Protein AF-A0A4Q2XMR7-F1 (afdb_monomer_lite)

Structure (mmCIF, N/CA/C/O backbone):
data_AF-A0A4Q2XMR7-F1
#
_entry.id   AF-A0A4Q2XMR7-F1
#
loop_
_atom_site.group_PDB
_atom_site.id
_atom_site.type_symbol
_atom_site.label_atom_id
_atom_site.label_alt_id
_atom_site.label_comp_id
_atom_site.label_asym_id
_atom_site.label_entity_id
_atom_site.label_seq_id
_atom_site.pdbx_PDB_ins_code
_atom_site.Cartn_x
_atom_site.Cartn_y
_atom_site.Cartn_z
_atom_site.occupancy
_atom_site.B_iso_or_equiv
_atom_site.auth_seq_id
_atom_site.auth_comp_id
_atom_site.auth_asym_id
_atom_site.auth_atom_id
_atom_site.pdbx_PDB_model_num
ATOM 1 N N . MET A 1 1 ? -24.278 -4.954 13.916 1.00 49.84 1 MET A N 1
ATOM 2 C CA . MET A 1 1 ? -22.832 -5.090 13.630 1.00 49.84 1 MET A CA 1
ATOM 3 C C . MET A 1 1 ? -22.562 -4.405 12.305 1.00 49.84 1 MET A C 1
ATOM 5 O O . MET A 1 1 ? -23.025 -4.909 11.290 1.00 49.84 1 MET A O 1
ATOM 9 N N . ASN A 1 2 ? -21.889 -3.253 12.310 1.00 64.75 2 ASN A N 1
ATOM 10 C CA . ASN A 1 2 ? -21.490 -2.601 11.063 1.00 64.75 2 ASN A CA 1
ATOM 11 C C . ASN A 1 2 ? -20.397 -3.441 10.399 1.00 64.75 2 ASN A C 1
ATOM 13 O O . ASN A 1 2 ? -19.425 -3.838 11.044 1.00 64.75 2 ASN A O 1
ATOM 17 N N . ARG A 1 3 ? -20.603 -3.781 9.127 1.00 82.62 3 ARG A N 1
ATOM 18 C CA . ARG A 1 3 ? -19.621 -4.509 8.327 1.00 82.62 3 ARG A CA 1
ATOM 19 C C . ARG A 1 3 ? -18.439 -3.575 8.071 1.00 82.62 3 ARG A C 1
ATOM 21 O O . ARG A 1 3 ? -18.645 -2.445 7.652 1.00 82.62 3 ARG A O 1
ATOM 28 N N . ARG A 1 4 ? -17.219 -4.051 8.327 1.00 90.62 4 ARG A N 1
ATOM 29 C CA . ARG A 1 4 ? -16.001 -3.306 7.989 1.00 90.62 4 ARG A CA 1
ATOM 30 C C . ARG A 1 4 ? -15.750 -3.367 6.485 1.00 90.62 4 ARG A C 1
ATOM 32 O O . ARG A 1 4 ? -15.931 -4.420 5.868 1.00 90.62 4 ARG A O 1
ATOM 39 N N . GLU A 1 5 ? -15.302 -2.255 5.930 1.00 94.50 5 GLU A N 1
ATOM 40 C CA . GLU A 1 5 ? -15.014 -2.088 4.515 1.00 94.50 5 GLU A CA 1
ATOM 41 C C . GLU A 1 5 ? -13.695 -2.751 4.115 1.00 94.50 5 GLU A C 1
ATOM 43 O O . GLU A 1 5 ? -12.791 -2.984 4.927 1.00 94.50 5 GLU A O 1
ATOM 48 N N . HIS A 1 6 ? -13.597 -3.075 2.829 1.00 95.56 6 HIS A N 1
ATOM 49 C CA . HIS A 1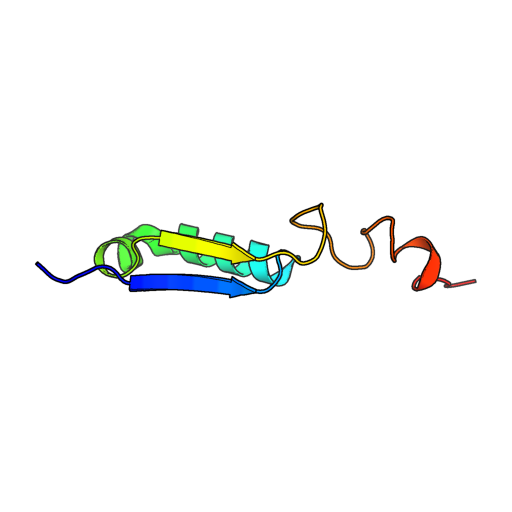 6 ? -12.393 -3.620 2.219 1.00 95.56 6 HIS A CA 1
ATOM 50 C C . HIS A 1 6 ? -11.803 -2.582 1.268 1.00 95.56 6 HIS A C 1
ATOM 52 O O . HIS A 1 6 ? -12.502 -2.078 0.391 1.00 95.56 6 HIS A O 1
ATOM 58 N N . LEU A 1 7 ? -10.510 -2.300 1.407 1.00 96.25 7 LEU A N 1
ATOM 59 C CA . LEU A 1 7 ? -9.788 -1.372 0.542 1.00 96.25 7 LEU A CA 1
ATOM 60 C C . LEU A 1 7 ? -8.942 -2.149 -0.464 1.00 96.25 7 LEU A C 1
ATOM 62 O O . LEU A 1 7 ? -8.126 -2.982 -0.075 1.00 96.25 7 LEU A O 1
ATOM 66 N N . ALA A 1 8 ? -9.105 -1.858 -1.751 1.00 97.75 8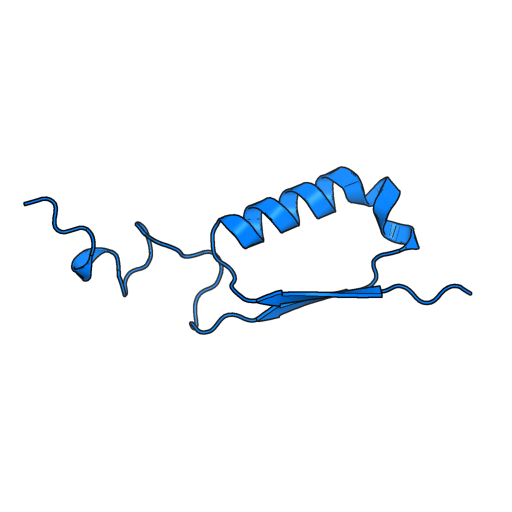 ALA A N 1
ATOM 67 C CA . ALA A 1 8 ? -8.212 -2.337 -2.799 1.00 97.75 8 ALA A CA 1
ATOM 68 C C . ALA A 1 8 ? -7.242 -1.221 -3.208 1.00 97.75 8 ALA A C 1
ATOM 70 O O . ALA A 1 8 ? -7.668 -0.124 -3.561 1.00 97.75 8 ALA A O 1
ATOM 71 N N . ILE A 1 9 ? -5.945 -1.514 -3.184 1.00 97.19 9 ILE A N 1
ATOM 72 C CA . ILE A 1 9 ? -4.870 -0.636 -3.645 1.00 97.19 9 ILE A CA 1
ATOM 73 C C . ILE A 1 9 ? -4.279 -1.258 -4.912 1.00 97.19 9 ILE A C 1
ATOM 75 O O . ILE A 1 9 ? -3.811 -2.397 -4.896 1.00 97.19 9 ILE A O 1
ATOM 79 N N . VAL A 1 10 ? -4.324 -0.518 -6.021 1.00 96.69 10 VAL A N 1
ATOM 80 C CA . VAL A 1 10 ? -3.767 -0.945 -7.312 1.00 96.69 10 VAL A CA 1
ATOM 81 C C . VAL A 1 10 ? -2.403 -0.289 -7.503 1.00 96.69 10 VAL A C 1
ATOM 83 O O . VAL A 1 10 ? -2.292 0.933 -7.562 1.00 96.69 10 VAL A O 1
ATOM 86 N N . GLY A 1 11 ? -1.373 -1.120 -7.615 1.00 93.50 11 GLY A N 1
ATOM 87 C CA . GLY A 1 11 ? 0.029 -0.735 -7.548 1.00 93.50 11 GLY A CA 1
ATOM 88 C C . GLY A 1 11 ? 0.577 -0.823 -6.124 1.00 93.50 11 GLY A C 1
ATOM 89 O O . GLY A 1 11 ? -0.120 -0.580 -5.143 1.00 93.50 11 GLY A O 1
ATOM 90 N N . SER A 1 12 ? 1.856 -1.163 -6.016 1.00 93.50 12 SER A N 1
ATOM 91 C CA . SER A 1 12 ? 2.565 -1.302 -4.737 1.00 93.50 12 SER A CA 1
ATOM 92 C C . SER A 1 12 ? 3.768 -0.366 -4.610 1.00 93.50 12 SER A C 1
ATOM 94 O O . SER A 1 12 ? 4.611 -0.565 -3.744 1.00 93.50 12 SER A O 1
ATOM 96 N N . GLY A 1 13 ? 3.875 0.639 -5.483 1.00 90.75 13 GLY A N 1
ATOM 97 C CA . GLY A 1 13 ? 4.986 1.590 -5.484 1.00 90.75 13 GLY A CA 1
ATOM 98 C C . GLY A 1 13 ? 5.028 2.508 -4.251 1.00 90.75 13 GLY A C 1
ATOM 99 O O . GLY A 1 13 ? 4.219 2.371 -3.329 1.00 90.75 13 GLY A O 1
ATOM 100 N N . PRO A 1 14 ? 5.933 3.504 -4.243 1.00 89.00 14 PRO A N 1
ATOM 101 C CA . PRO A 1 14 ? 6.141 4.385 -3.092 1.00 89.00 14 PRO A CA 1
ATOM 102 C C . PRO A 1 14 ? 4.861 5.048 -2.567 1.00 89.00 14 PRO A C 1
ATOM 104 O O . PRO A 1 14 ? 4.655 5.107 -1.359 1.00 89.00 14 PRO A O 1
ATOM 107 N N . SER A 1 15 ? 3.954 5.471 -3.453 1.00 92.62 15 SER A N 1
ATOM 108 C CA . SER A 1 15 ? 2.670 6.063 -3.056 1.00 92.62 15 SER A CA 1
ATOM 109 C C . SER A 1 15 ? 1.783 5.092 -2.275 1.00 92.62 15 SER A C 1
ATOM 111 O O . SER A 1 15 ? 1.167 5.490 -1.292 1.00 92.62 15 SER A O 1
ATOM 113 N N . ALA A 1 16 ? 1.740 3.818 -2.675 1.00 95.06 16 ALA A N 1
ATOM 114 C CA . ALA A 1 16 ? 0.974 2.796 -1.968 1.00 95.06 16 ALA A CA 1
ATOM 115 C C . ALA A 1 16 ? 1.573 2.526 -0.582 1.00 95.06 16 ALA A C 1
ATOM 117 O O . ALA A 1 16 ? 0.837 2.434 0.394 1.00 95.06 16 ALA A O 1
ATOM 118 N N . ILE A 1 17 ? 2.905 2.475 -0.475 1.00 92.94 17 ILE A N 1
ATOM 119 C CA . ILE A 1 17 ? 3.593 2.341 0.818 1.00 92.94 17 ILE A CA 1
ATOM 120 C C . ILE A 1 17 ? 3.271 3.530 1.728 1.00 92.94 17 ILE A C 1
ATOM 122 O O . ILE A 1 17 ? 2.958 3.342 2.901 1.00 92.94 17 ILE A O 1
ATOM 126 N N . TYR A 1 18 ? 3.321 4.752 1.196 1.00 95.12 18 TYR A N 1
ATOM 127 C CA . TYR A 1 18 ? 3.060 5.954 1.984 1.00 95.12 18 TYR A CA 1
ATOM 128 C C . TYR A 1 18 ? 1.598 6.030 2.442 1.00 95.12 18 TYR A C 1
ATOM 130 O O . TYR A 1 18 ? 1.326 6.365 3.592 1.00 95.12 18 TYR A O 1
ATOM 138 N N . LEU A 1 19 ? 0.659 5.623 1.583 1.00 96.75 19 LEU A N 1
ATOM 139 C CA . LEU A 1 19 ? -0.741 5.445 1.962 1.00 96.75 19 LEU A CA 1
ATOM 140 C C . LEU A 1 19 ? -0.884 4.435 3.109 1.00 96.75 19 LEU A C 1
ATOM 142 O O . LEU A 1 19 ? -1.537 4.736 4.102 1.00 96.75 19 LEU A O 1
ATOM 146 N N . LEU A 1 20 ? -0.252 3.262 3.005 1.00 96.00 20 LEU A N 1
ATOM 147 C CA . LEU A 1 20 ? -0.302 2.236 4.052 1.00 96.00 20 LEU A CA 1
ATOM 148 C C . LEU A 1 20 ? 0.269 2.733 5.381 1.00 96.00 20 LEU A C 1
ATOM 150 O O . LEU A 1 20 ? -0.312 2.441 6.423 1.00 96.00 20 LEU A O 1
ATOM 154 N N . LYS A 1 21 ? 1.361 3.508 5.346 1.00 97.25 21 LYS A N 1
ATOM 155 C CA . LYS A 1 21 ? 1.917 4.161 6.536 1.00 97.25 21 LYS A CA 1
ATOM 156 C C . LYS A 1 21 ? 0.862 5.039 7.210 1.00 97.25 21 LYS A C 1
ATOM 158 O O . LYS A 1 21 ? 0.603 4.858 8.389 1.00 97.25 21 LYS A O 1
ATOM 163 N N . HIS A 1 22 ? 0.224 5.942 6.469 1.00 97.69 22 HIS A N 1
ATOM 164 C CA . HIS A 1 22 ? -0.778 6.840 7.048 1.00 97.69 22 HIS A CA 1
ATOM 165 C C . HIS A 1 22 ? -2.035 6.110 7.533 1.00 97.69 22 HIS A C 1
ATOM 167 O O . HIS A 1 22 ? -2.573 6.456 8.577 1.00 97.69 22 HIS A O 1
ATOM 173 N N . LEU A 1 23 ? -2.482 5.068 6.825 1.00 96.62 23 LEU A N 1
ATOM 174 C CA . LEU A 1 23 ? -3.581 4.223 7.305 1.00 96.62 23 LEU A CA 1
ATOM 175 C C . LEU A 1 23 ? -3.228 3.533 8.628 1.00 96.62 23 LEU A C 1
ATOM 177 O O . LEU A 1 23 ? -4.101 3.364 9.475 1.00 96.62 23 LEU A O 1
ATOM 181 N N . LEU A 1 24 ? -1.967 3.125 8.798 1.00 95.94 24 LEU A N 1
ATOM 182 C CA . LEU A 1 24 ? -1.479 2.524 10.034 1.00 95.94 24 LEU A CA 1
ATOM 183 C C . LEU A 1 24 ? -1.354 3.553 11.164 1.00 95.94 24 LEU A C 1
ATOM 185 O O . LEU A 1 24 ? -1.767 3.257 12.281 1.00 95.94 24 LEU A O 1
ATOM 189 N N . ASP A 1 25 ? -0.827 4.742 10.872 1.00 98.00 25 ASP A N 1
ATOM 190 C CA . ASP A 1 25 ? -0.697 5.831 11.847 1.00 98.00 25 ASP A CA 1
ATOM 191 C C . ASP A 1 25 ? -2.068 6.247 12.414 1.00 98.00 25 ASP A C 1
ATOM 193 O O . ASP A 1 25 ? -2.187 6.536 13.600 1.00 98.00 25 ASP A O 1
ATOM 197 N N . GLU A 1 26 ? -3.118 6.200 11.587 1.00 96.88 26 GLU A N 1
ATOM 198 C CA . GLU A 1 26 ? -4.494 6.567 11.954 1.00 96.88 26 GLU A CA 1
ATOM 199 C C . GLU A 1 26 ? -5.375 5.350 12.312 1.00 96.88 26 GLU A C 1
ATOM 201 O O . GLU A 1 26 ? -6.607 5.439 12.350 1.00 96.88 26 GLU A O 1
ATOM 206 N N . MET A 1 27 ? -4.779 4.176 12.563 1.00 93.56 27 MET A N 1
ATOM 207 C CA . MET A 1 27 ? -5.529 2.923 12.731 1.00 93.56 27 MET A CA 1
ATOM 208 C C . MET A 1 27 ? -6.508 2.963 13.910 1.00 93.56 27 MET A C 1
ATOM 210 O O . MET A 1 27 ? -7.571 2.347 13.838 1.00 93.56 27 MET A O 1
ATOM 214 N N . ASP A 1 28 ? -6.203 3.705 14.975 1.00 95.06 28 ASP A N 1
ATOM 215 C CA . ASP A 1 28 ? -7.109 3.844 16.120 1.00 95.06 28 ASP A CA 1
ATOM 216 C C . ASP A 1 28 ? -8.451 4.479 15.733 1.00 95.06 28 ASP A C 1
ATOM 218 O O . ASP A 1 28 ? -9.494 4.059 16.240 1.00 95.06 28 ASP A O 1
ATOM 222 N N . LEU A 1 29 ? -8.439 5.414 14.778 1.00 95.00 29 LEU A N 1
ATOM 223 C CA . LEU A 1 29 ? -9.641 6.022 14.205 1.00 95.00 29 LEU A CA 1
ATOM 224 C C . LEU A 1 29 ? -10.288 5.113 13.150 1.00 95.00 29 LEU A C 1
ATOM 226 O O . LEU A 1 29 ? -11.510 5.059 13.024 1.00 95.00 29 LEU A O 1
ATOM 230 N N . LEU A 1 30 ? -9.478 4.382 12.381 1.00 94.00 30 LEU A N 1
ATOM 231 C CA . LEU A 1 30 ? -9.944 3.638 11.207 1.00 94.00 30 LEU A CA 1
ATOM 232 C C . LEU A 1 30 ? -10.392 2.200 11.499 1.00 94.00 30 LEU A C 1
ATOM 234 O O . LEU A 1 30 ? -11.143 1.631 10.704 1.00 94.00 30 LEU A O 1
ATOM 238 N N . ARG A 1 31 ? -9.986 1.594 12.622 1.00 91.69 31 ARG A N 1
ATOM 239 C CA . ARG A 1 31 ? -10.214 0.166 12.939 1.00 91.69 31 ARG A CA 1
ATOM 240 C C . ARG A 1 31 ? -11.683 -0.259 12.978 1.00 91.69 31 ARG A C 1
ATOM 242 O O . ARG A 1 31 ? -11.983 -1.446 12.830 1.00 91.69 31 ARG A O 1
ATOM 249 N N . GLU A 1 32 ? -12.600 0.677 13.220 1.00 93.75 32 GLU A N 1
ATOM 250 C CA . GLU A 1 32 ? -14.044 0.407 13.227 1.00 93.75 32 GLU A CA 1
ATOM 251 C C . GLU A 1 32 ? -14.635 0.361 11.815 1.00 93.75 32 GLU A C 1
ATOM 253 O O . GLU A 1 32 ? -15.644 -0.308 11.591 1.00 93.75 32 GLU A O 1
ATOM 258 N N . HIS A 1 33 ? -13.966 1.001 10.855 1.00 93.25 33 HIS A N 1
ATOM 259 C C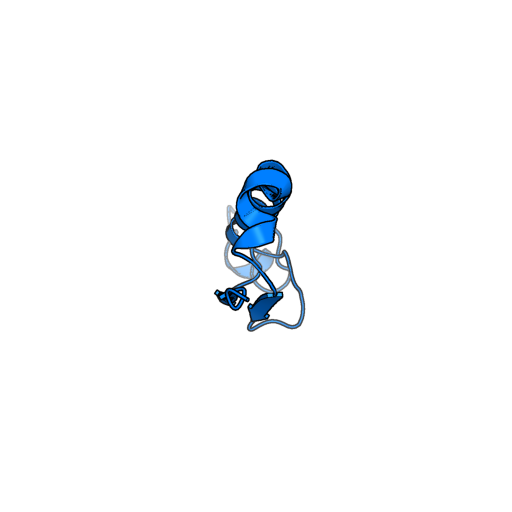A . HIS A 1 33 ? -14.409 1.132 9.473 1.00 93.25 33 HIS A CA 1
ATOM 260 C C . HIS A 1 33 ? -13.657 0.203 8.519 1.00 93.25 33 HIS A C 1
ATOM 262 O O . HIS A 1 33 ? -14.265 -0.315 7.589 1.00 93.25 33 HIS A O 1
ATOM 268 N N . LEU A 1 34 ? -12.363 -0.043 8.741 1.00 94.25 34 LEU A N 1
ATOM 269 C CA . LEU A 1 34 ? -11.500 -0.770 7.811 1.00 94.25 34 LEU A CA 1
ATOM 270 C C . LEU A 1 34 ? -11.215 -2.198 8.295 1.00 94.25 34 LEU A C 1
ATOM 272 O O . LEU A 1 34 ? -10.755 -2.424 9.413 1.00 94.25 34 LEU A O 1
ATO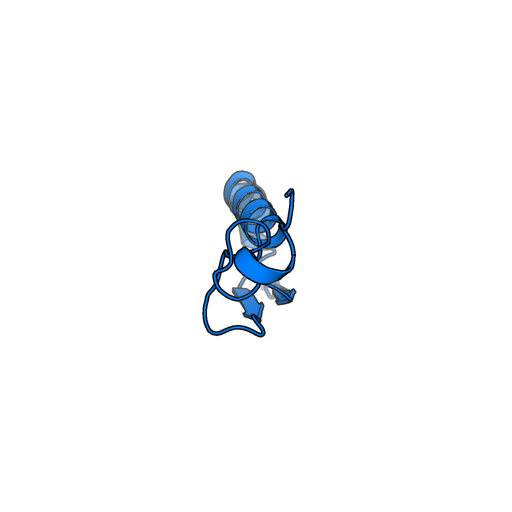M 276 N N . GLY A 1 35 ? -11.512 -3.183 7.447 1.00 92.81 35 GLY A N 1
ATOM 277 C CA . GLY A 1 35 ? -11.384 -4.605 7.772 1.00 92.81 35 GLY A CA 1
ATOM 278 C C . GLY A 1 35 ? -10.192 -5.276 7.102 1.00 92.81 35 GLY A C 1
ATOM 279 O O . GLY A 1 35 ? -9.390 -5.925 7.770 1.00 92.81 35 GLY A O 1
ATOM 280 N N . LYS A 1 36 ? -10.088 -5.155 5.775 1.00 95.12 36 LYS A N 1
ATOM 281 C CA . LYS A 1 36 ? -9.014 -5.770 4.981 1.00 95.12 36 LYS A CA 1
ATOM 282 C C . LYS A 1 36 ? -8.487 -4.799 3.939 1.00 95.12 36 LYS A C 1
ATOM 284 O O . LYS A 1 36 ? -9.258 -4.070 3.322 1.00 95.12 36 LYS A O 1
ATOM 289 N N . ILE A 1 37 ? -7.179 -4.855 3.710 1.00 96.44 37 ILE A N 1
ATOM 290 C CA . ILE A 1 37 ? -6.511 -4.147 2.621 1.00 96.44 37 ILE A CA 1
ATOM 291 C C . ILE A 1 37 ? -5.972 -5.195 1.647 1.00 96.44 37 ILE A C 1
ATOM 293 O O . ILE A 1 37 ? -5.273 -6.126 2.044 1.00 96.44 37 ILE A O 1
ATOM 297 N N . HIS A 1 38 ? -6.319 -5.048 0.376 1.00 97.06 38 HIS A N 1
ATOM 298 C CA . HIS A 1 38 ? -5.853 -5.871 -0.730 1.00 97.06 38 HIS A CA 1
ATOM 299 C C . HIS A 1 38 ? -4.906 -5.033 -1.588 1.00 97.06 38 HIS A C 1
ATOM 301 O O . HIS A 1 38 ? -5.264 -3.925 -1.976 1.00 97.06 38 HIS A O 1
ATOM 307 N N . ILE A 1 39 ? -3.718 -5.549 -1.901 1.00 95.88 39 ILE A N 1
ATOM 308 C CA . ILE A 1 39 ? -2.741 -4.870 -2.762 1.00 95.88 39 ILE A CA 1
ATOM 309 C C . ILE A 1 39 ? -2.574 -5.694 -4.033 1.00 95.88 39 ILE A C 1
ATOM 311 O O . ILE A 1 39 ? -2.300 -6.892 -3.967 1.00 95.88 39 ILE A O 1
ATOM 315 N N . PHE A 1 40 ? -2.727 -5.044 -5.182 1.00 95.69 40 PHE A N 1
ATOM 316 C CA . PHE A 1 40 ? -2.577 -5.656 -6.496 1.00 95.69 40 PHE A CA 1
ATOM 317 C C . PHE A 1 40 ? -1.371 -5.044 -7.196 1.00 95.69 40 PHE A C 1
ATOM 319 O O . PHE A 1 40 ? -1.389 -3.869 -7.545 1.00 95.69 40 PHE A O 1
ATOM 326 N N . GLU A 1 41 ? -0.328 -5.834 -7.422 1.00 92.88 41 GLU A N 1
ATOM 327 C CA . GLU A 1 41 ? 0.872 -5.405 -8.138 1.00 92.88 41 GLU A CA 1
ATOM 328 C C . GLU A 1 41 ? 0.978 -6.155 -9.466 1.00 92.88 41 GLU A C 1
ATOM 330 O O . GLU A 1 41 ? 0.784 -7.367 -9.531 1.00 92.88 41 GLU A O 1
ATOM 335 N N . LYS A 1 42 ? 1.278 -5.420 -10.541 1.00 90.25 42 LYS A N 1
ATOM 336 C CA . LYS A 1 42 ? 1.479 -6.000 -11.875 1.00 90.25 42 LYS A CA 1
ATOM 337 C C . LYS A 1 42 ? 2.770 -6.822 -11.935 1.00 90.25 42 LYS A C 1
ATOM 339 O O . LYS A 1 42 ? 2.882 -7.749 -12.733 1.00 90.25 42 LYS A O 1
ATOM 344 N N . ASN A 1 43 ? 3.773 -6.423 -11.163 1.00 83.38 43 ASN A N 1
ATOM 345 C CA . ASN A 1 43 ? 5.096 -7.030 -11.127 1.00 83.38 43 ASN A CA 1
ATOM 346 C C . ASN A 1 43 ? 5.218 -8.108 -10.035 1.00 83.38 43 ASN A C 1
ATOM 348 O O . ASN A 1 43 ? 4.424 -8.181 -9.107 1.00 83.38 43 ASN A O 1
ATOM 352 N N . GLY A 1 44 ? 6.274 -8.923 -10.106 1.00 85.19 44 GLY A N 1
ATOM 353 C CA . GLY A 1 44 ? 6.605 -9.884 -9.043 1.00 85.19 44 GLY A CA 1
ATOM 354 C C . GLY A 1 44 ? 7.242 -9.260 -7.794 1.00 85.19 44 GLY A C 1
ATOM 355 O O . GLY A 1 44 ? 7.515 -9.973 -6.835 1.00 85.19 44 GLY A O 1
ATOM 356 N N . PHE A 1 45 ? 7.500 -7.949 -7.803 1.00 84.00 45 PH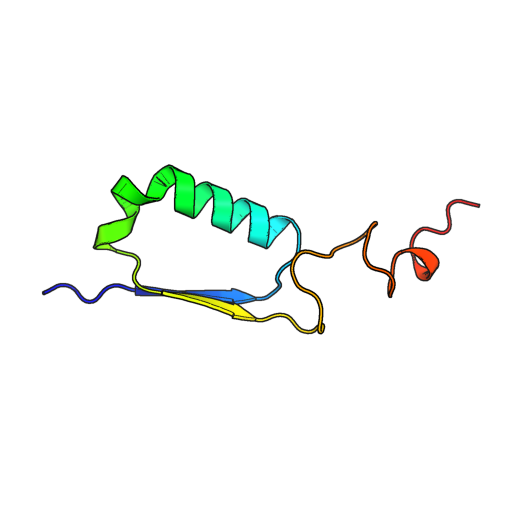E A N 1
ATOM 357 C CA . PHE A 1 45 ? 8.160 -7.232 -6.714 1.00 84.00 45 PHE A CA 1
ATOM 358 C C . PHE A 1 45 ? 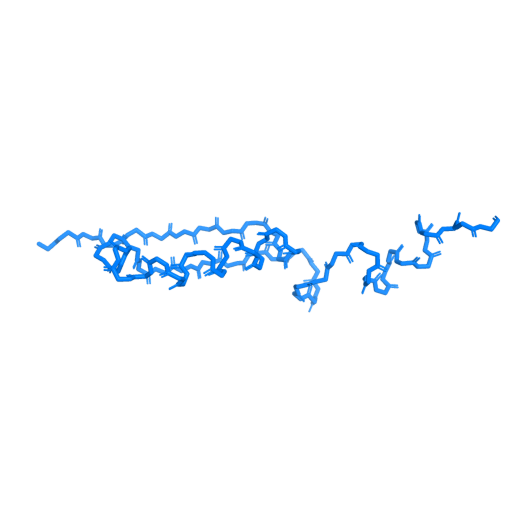7.272 -6.094 -6.232 1.00 84.00 45 PHE A C 1
ATOM 360 O O . PHE A 1 45 ? 6.897 -5.228 -7.026 1.00 84.00 45 PHE A O 1
ATOM 367 N N . ALA A 1 46 ? 6.966 -6.098 -4.936 1.00 87.25 46 ALA A N 1
ATOM 368 C CA . ALA A 1 46 ? 6.238 -5.019 -4.293 1.00 87.25 46 ALA A CA 1
ATOM 369 C C . ALA A 1 46 ? 7.181 -3.896 -3.842 1.00 87.25 46 ALA A C 1
ATOM 371 O O . ALA A 1 46 ? 8.369 -4.126 -3.615 1.00 87.25 46 ALA A O 1
ATOM 372 N N . GLY A 1 47 ? 6.661 -2.680 -3.687 1.00 84.19 47 GLY A N 1
ATOM 373 C CA . GLY A 1 47 ? 7.417 -1.573 -3.093 1.00 84.19 47 GLY A CA 1
ATOM 374 C C . GLY A 1 47 ? 8.452 -0.926 -4.005 1.00 84.19 47 GLY A C 1
ATOM 375 O O . GLY A 1 47 ? 9.139 0.003 -3.588 1.00 84.19 47 GLY A O 1
ATOM 376 N N . MET A 1 48 ? 8.563 -1.384 -5.252 1.00 83.00 48 MET A N 1
ATOM 377 C CA . MET A 1 48 ? 9.542 -0.878 -6.207 1.00 83.00 48 MET A CA 1
ATOM 378 C C . MET A 1 48 ? 8.883 0.039 -7.234 1.00 83.00 48 MET A C 1
ATOM 380 O O . MET A 1 48 ? 7.986 -0.357 -7.976 1.00 83.00 48 MET A O 1
ATOM 384 N N . GLY A 1 49 ? 9.382 1.268 -7.313 1.00 75.31 49 GLY A N 1
ATOM 385 C CA . GLY A 1 49 ? 9.087 2.218 -8.381 1.00 75.31 49 GLY A CA 1
ATOM 386 C C . GLY A 1 49 ? 10.375 2.721 -9.021 1.00 75.31 49 GLY A C 1
ATOM 387 O O . GLY A 1 49 ? 11.475 2.332 -8.624 1.00 75.31 49 GLY A O 1
ATOM 388 N N . MET A 1 50 ? 10.259 3.616 -9.997 1.00 66.56 50 MET A N 1
ATOM 389 C CA . MET A 1 50 ? 11.423 4.393 -10.422 1.00 66.56 50 MET A CA 1
ATOM 390 C C . MET A 1 50 ? 11.930 5.252 -9.244 1.00 66.56 50 MET A C 1
ATOM 392 O O . MET A 1 50 ? 11.107 5.718 -8.455 1.00 66.56 50 MET A O 1
ATOM 396 N N . PRO A 1 51 ? 13.248 5.465 -9.096 1.00 68.12 51 PRO A N 1
ATOM 397 C CA . PRO A 1 51 ? 14.337 4.999 -9.951 1.00 68.12 51 PRO A CA 1
ATOM 398 C C . PRO A 1 51 ? 14.943 3.651 -9.522 1.00 68.12 51 PRO A C 1
ATOM 400 O O . PRO A 1 51 ? 16.005 3.312 -10.022 1.00 68.12 51 PRO A O 1
ATOM 403 N N . TYR A 1 52 ? 14.331 2.880 -8.620 1.00 72.50 52 TYR A N 1
ATOM 404 C CA . TYR A 1 52 ? 14.960 1.715 -7.967 1.00 72.50 52 TYR A CA 1
ATOM 405 C C . TYR A 1 52 ? 14.399 0.352 -8.404 1.00 72.50 52 TYR A C 1
ATOM 407 O O . TYR A 1 52 ? 14.584 -0.649 -7.717 1.00 72.50 52 TYR A O 1
ATOM 415 N N . ASN A 1 53 ? 13.692 0.292 -9.533 1.00 75.69 53 ASN A N 1
ATOM 416 C CA . ASN A 1 53 ? 13.173 -0.954 -10.085 1.00 75.69 53 ASN A CA 1
ATOM 417 C C . ASN A 1 53 ? 14.129 -1.505 -11.165 1.00 75.69 53 ASN A C 1
ATOM 419 O O . ASN A 1 53 ? 14.233 -0.885 -12.224 1.00 75.69 53 ASN A O 1
ATOM 423 N N . PRO A 1 54 ? 14.737 -2.697 -10.982 1.00 75.56 54 PRO A N 1
ATOM 424 C CA . PRO A 1 54 ? 15.713 -3.279 -11.914 1.00 75.56 54 PRO A CA 1
ATOM 425 C C . PRO A 1 54 ? 15.241 -3.417 -13.367 1.00 75.56 54 PRO A C 1
ATOM 427 O O . PRO A 1 54 ? 16.059 -3.597 -14.258 1.00 75.56 54 PRO A O 1
ATOM 430 N N . ARG A 1 55 ? 13.926 -3.374 -13.620 1.00 75.50 55 ARG A N 1
ATOM 431 C CA . ARG A 1 55 ? 13.347 -3.429 -14.970 1.00 75.50 55 ARG A CA 1
ATOM 432 C C . ARG A 1 55 ? 13.319 -2.080 -15.688 1.00 75.50 55 ARG A C 1
ATOM 434 O O . ARG A 1 55 ? 13.068 -2.045 -16.892 1.00 75.50 55 ARG A O 1
ATOM 441 N N . THR A 1 56 ? 13.420 -0.987 -14.940 1.00 74.69 56 THR A N 1
ATOM 442 C CA . THR A 1 56 ? 13.206 0.382 -15.428 1.00 74.69 56 THR A CA 1
ATOM 443 C C . THR A 1 56 ? 14.368 1.313 -15.099 1.00 74.69 56 THR A C 1
ATOM 445 O O . THR A 1 56 ? 14.541 2.316 -15.782 1.00 74.69 56 THR A O 1
ATOM 448 N N . THR A 1 57 ? 15.147 1.015 -14.057 1.00 72.94 57 THR A N 1
ATOM 449 C CA . THR A 1 57 ? 16.249 1.855 -13.576 1.00 72.94 57 THR A CA 1
ATOM 450 C C . THR A 1 57 ? 17.309 2.080 -14.644 1.00 72.94 57 THR A C 1
ATOM 452 O O . THR A 1 57 ? 17.715 3.215 -14.850 1.00 72.94 57 THR A O 1
ATOM 455 N N . ASP A 1 58 ? 17.718 1.022 -15.336 1.00 69.25 58 ASP A N 1
ATOM 456 C CA . ASP A 1 58 ? 18.706 1.035 -16.418 1.00 69.25 58 ASP A CA 1
ATOM 457 C C . ASP A 1 58 ? 18.165 1.664 -17.712 1.00 69.25 58 ASP A C 1
ATOM 459 O O . ASP A 1 58 ? 18.911 2.282 -18.465 1.00 69.25 58 ASP A O 1
ATOM 463 N N . ARG A 1 59 ? 16.860 1.518 -17.970 1.00 67.56 59 ARG A N 1
ATOM 464 C CA . ARG A 1 59 ? 16.225 1.935 -19.231 1.00 67.56 59 ARG A CA 1
ATOM 465 C C . ARG A 1 59 ? 15.781 3.389 -19.264 1.00 67.56 59 ARG A C 1
ATOM 467 O O . ARG A 1 59 ? 15.801 3.996 -20.328 1.00 67.56 59 ARG A O 1
ATOM 474 N N . TYR A 1 60 ? 15.313 3.918 -18.136 1.00 69.56 60 TYR A N 1
ATOM 475 C CA . TYR A 1 60 ? 14.652 5.227 -18.094 1.00 69.56 60 TYR A CA 1
ATOM 476 C C . TYR A 1 60 ? 15.419 6.277 -17.285 1.00 69.56 60 TYR A C 1
ATOM 478 O O . TYR A 1 60 ? 15.115 7.457 -17.421 1.00 69.56 60 TYR A O 1
ATOM 486 N N . ASN A 1 61 ? 16.441 5.891 -16.507 1.00 64.62 61 ASN A N 1
ATOM 487 C CA . ASN A 1 61 ? 17.370 6.839 -15.875 1.00 64.62 61 ASN A CA 1
ATOM 488 C C . ASN A 1 61 ? 18.684 6.957 -16.664 1.00 64.62 61 ASN A C 1
ATOM 490 O O . ASN A 1 61 ? 19.770 6.867 -16.093 1.00 64.62 61 ASN A O 1
ATOM 494 N N . MET A 1 62 ? 18.602 7.155 -17.981 1.00 58.91 62 MET A N 1
ATOM 495 C CA . MET A 1 62 ? 19.768 7.541 -18.778 1.00 58.91 62 MET A CA 1
ATOM 496 C C . MET A 1 62 ? 20.008 9.047 -18.639 1.00 58.91 62 MET A C 1
ATOM 498 O O . MET A 1 62 ? 19.595 9.838 -19.480 1.00 58.91 62 MET A O 1
ATOM 502 N N . ALA A 1 63 ? 20.649 9.444 -17.543 1.00 60.19 63 ALA A N 1
ATOM 503 C CA . ALA A 1 63 ? 21.306 10.741 -17.437 1.00 60.19 63 ALA A CA 1
ATOM 504 C C . ALA A 1 63 ? 22.783 10.557 -17.811 1.00 60.19 63 ALA A C 1
ATOM 506 O O . ALA A 1 63 ? 23.635 10.555 -16.932 1.00 60.19 63 ALA A O 1
ATOM 507 N N . ASN A 1 64 ? 23.060 10.299 -19.091 1.00 53.06 64 ASN A N 1
ATOM 508 C CA . ASN A 1 64 ? 24.396 10.352 -19.690 1.00 53.06 64 ASN A CA 1
ATOM 509 C C . ASN A 1 64 ? 24.268 10.801 -21.142 1.00 53.06 64 ASN A C 1
ATOM 511 O O . ASN A 1 64 ? 23.440 10.189 -21.855 1.00 53.06 64 ASN A O 1
#

Secondary structure (DSSP, 8-state):
-PPPEEEEEE--SHHHHHHHHHHHHTHHHHTTTEEEEEEE-SSS-SS--TTS-TTTHHHH----

Sequence (64 aa):
MNRREHLAIVGSGPSAIYLLKHLLDEMDLLREHLGKIHIFEKNGFAGMGMPYNPRTTDRYNMAN

Foldseek 3Di:
DDDADEAEAEAQEPVVVVVVVVCVVCVVVRVVHHDYYHYHHPDPDGHDDPCRDPVPVVPPPPPD

pLDDT: mean 85.89, std 12.74, range [49.84, 98.0]

Radius of gyration: 15.74 Å; chains: 1; bounding box: 47×21×36 Å